Protein AF-A0A257JHT3-F1 (afdb_monomer)

Secondary structure (DSSP, 8-state):
---HHHHHHHHHHHTSGGGTT--S-----STTGGG-BTTBPPPP-S--PPP---TT----TTT-

pLDDT: mean 90.65, std 6.89, range [69.12, 98.62]

Sequence (64 aa):
MAEEAEVASVITFLLSPGAAFVTGITVQIDGGVSLGGSAFKTADHDRSQPFQGFHRAIKPKVLS

Mean predicted aligned error: 4.6 Å

Structure (mmCIF, N/CA/C/O backbone):
data_AF-A0A257JHT3-F1
#
_entry.id   AF-A0A257JHT3-F1
#
loop_
_atom_site.group_PDB
_atom_site.id
_atom_site.type_symbol
_atom_site.label_atom_id
_atom_site.label_alt_id
_atom_site.label_comp_id
_atom_site.label_asym_id
_atom_site.label_entity_id
_atom_site.label_seq_id
_atom_site.pdbx_PDB_ins_code
_atom_site.Cartn_x
_atom_site.Cart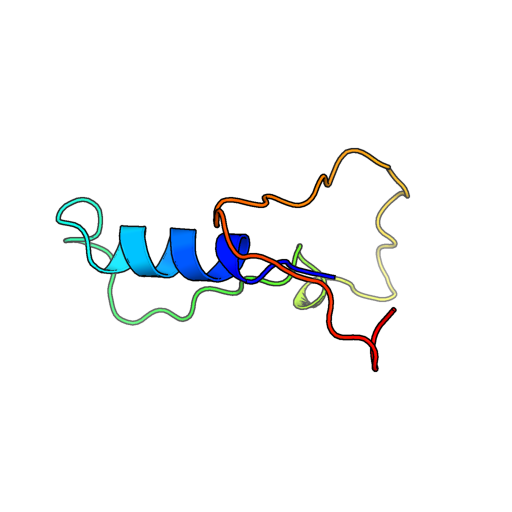n_y
_atom_site.Cartn_z
_atom_site.occupancy
_atom_site.B_iso_or_equiv
_atom_site.auth_seq_id
_atom_site.auth_comp_id
_atom_site.auth_asym_id
_atom_site.auth_atom_id
_atom_site.pdbx_PDB_model_num
ATOM 1 N N . MET A 1 1 ? 3.477 -4.129 -14.472 1.00 69.12 1 MET A N 1
ATOM 2 C CA . MET A 1 1 ? 2.186 -3.609 -13.966 1.00 69.12 1 MET A CA 1
ATOM 3 C C . MET A 1 1 ? 2.035 -4.127 -12.551 1.00 69.12 1 MET A C 1
ATOM 5 O O . MET A 1 1 ? 2.560 -5.202 -12.299 1.00 69.12 1 MET A O 1
ATOM 9 N N . ALA A 1 2 ? 1.405 -3.366 -11.657 1.00 81.94 2 ALA A N 1
ATOM 10 C CA . ALA A 1 2 ? 1.118 -3.850 -10.309 1.00 81.94 2 ALA A CA 1
ATOM 11 C C . ALA A 1 2 ? -0.017 -4.886 -10.346 1.00 81.94 2 ALA A C 1
ATOM 13 O O . ALA A 1 2 ? -0.945 -4.737 -11.146 1.00 81.94 2 ALA A O 1
ATOM 14 N N . GLU A 1 3 ? 0.058 -5.901 -9.490 1.00 92.19 3 GLU A N 1
ATOM 15 C CA . GLU A 1 3 ? -0.998 -6.907 -9.306 1.00 92.19 3 GLU A CA 1
ATOM 16 C C . GLU A 1 3 ? -2.013 -6.424 -8.264 1.00 92.19 3 GLU A C 1
ATOM 18 O O . GLU A 1 3 ? -1.674 -5.690 -7.330 1.00 92.19 3 GLU A O 1
ATOM 23 N N . GLU A 1 4 ? -3.271 -6.867 -8.349 1.00 93.50 4 GLU A N 1
ATOM 24 C CA . GLU A 1 4 ? -4.294 -6.444 -7.385 1.00 93.50 4 GLU A CA 1
ATOM 25 C C . GLU A 1 4 ? -3.961 -6.862 -5.942 1.00 93.50 4 GLU A C 1
ATOM 27 O O . GLU A 1 4 ? -4.355 -6.195 -4.981 1.00 93.50 4 GLU A O 1
ATOM 32 N N . ALA A 1 5 ? -3.191 -7.941 -5.780 1.00 95.25 5 ALA A N 1
ATOM 33 C CA . ALA A 1 5 ? -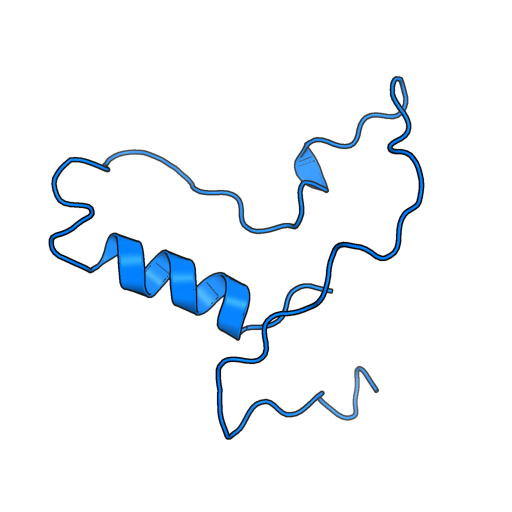2.729 -8.415 -4.483 1.00 95.25 5 ALA A CA 1
ATOM 34 C C . ALA A 1 5 ? -1.714 -7.470 -3.818 1.00 95.25 5 ALA A C 1
ATOM 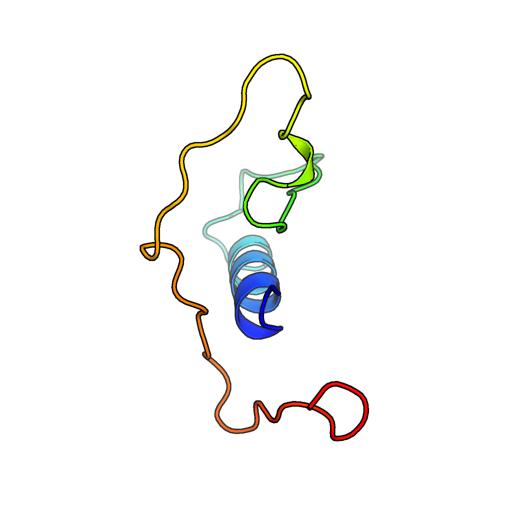36 O O . ALA A 1 5 ? -1.706 -7.367 -2.589 1.00 95.25 5 ALA A O 1
ATOM 37 N N . GLU A 1 6 ? -0.907 -6.735 -4.588 1.00 95.38 6 GLU A N 1
ATOM 38 C CA . GLU A 1 6 ? 0.036 -5.751 -4.040 1.00 95.38 6 GLU A CA 1
ATOM 39 C C . GLU A 1 6 ? -0.719 -4.597 -3.373 1.00 95.38 6 GLU A C 1
ATOM 41 O O . GLU A 1 6 ? -0.418 -4.229 -2.237 1.00 95.38 6 GLU A O 1
ATOM 46 N N . VAL A 1 7 ? -1.785 -4.109 -4.014 1.00 95.44 7 VAL A N 1
ATOM 47 C CA . VAL A 1 7 ? -2.660 -3.062 -3.464 1.00 95.44 7 VAL A CA 1
ATOM 48 C C . VAL A 1 7 ? -3.455 -3.572 -2.259 1.00 95.44 7 VAL A C 1
ATOM 50 O O . VAL A 1 7 ? -3.500 -2.922 -1.212 1.00 95.44 7 VAL A O 1
ATOM 53 N N . ALA A 1 8 ? -4.060 -4.757 -2.373 1.00 96.25 8 ALA A N 1
ATOM 54 C CA . ALA A 1 8 ? -4.896 -5.317 -1.315 1.00 96.25 8 ALA A CA 1
ATOM 55 C C . ALA A 1 8 ? -4.120 -5.613 -0.021 1.00 96.25 8 ALA A C 1
ATOM 57 O O . ALA A 1 8 ? -4.675 -5.478 1.074 1.00 96.25 8 ALA A O 1
ATOM 58 N N . SER A 1 9 ? -2.840 -5.983 -0.126 1.00 96.19 9 SER A N 1
ATOM 59 C CA . SER A 1 9 ? -1.990 -6.250 1.039 1.00 96.19 9 SER A CA 1
ATOM 60 C C . SER A 1 9 ? -1.806 -5.005 1.919 1.00 96.19 9 SER A C 1
ATOM 62 O O . SER A 1 9 ? -1.983 -5.075 3.137 1.00 96.19 9 SER A O 1
ATOM 64 N N . VAL A 1 10 ? -1.562 -3.843 1.302 1.00 97.50 10 VAL A N 1
ATOM 65 C CA . VAL 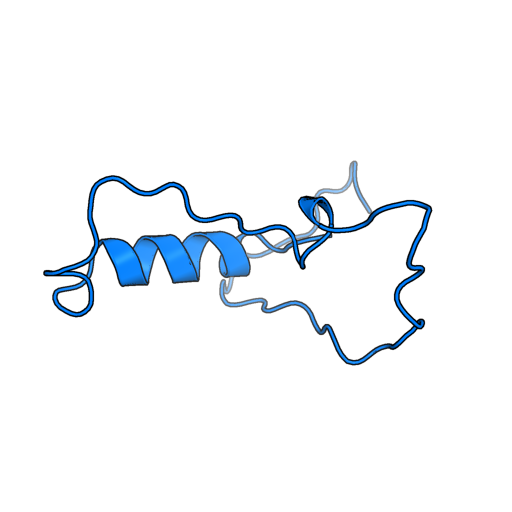A 1 10 ? -1.403 -2.559 1.999 1.00 97.50 10 VAL A CA 1
ATOM 66 C C . VAL A 1 10 ? -2.715 -2.135 2.650 1.00 97.50 10 VAL A C 1
ATOM 68 O O . VAL A 1 10 ? -2.721 -1.741 3.814 1.00 97.50 10 VAL A O 1
ATOM 71 N N . ILE A 1 11 ? -3.840 -2.277 1.943 1.00 97.44 11 ILE A N 1
ATOM 72 C CA . ILE A 1 11 ? -5.171 -1.990 2.501 1.00 97.44 11 ILE A CA 1
ATOM 73 C C . ILE A 1 11 ? -5.432 -2.863 3.733 1.00 97.44 11 ILE A C 1
ATOM 75 O O . ILE A 1 11 ? -5.865 -2.364 4.768 1.00 97.44 11 ILE A O 1
ATOM 79 N N . THR A 1 12 ? -5.127 -4.158 3.646 1.00 97.50 12 THR A N 1
ATOM 80 C CA . THR A 1 12 ? -5.331 -5.098 4.756 1.00 97.50 12 THR A CA 1
ATOM 81 C C . THR A 1 12 ? -4.474 -4.726 5.967 1.00 97.50 12 THR A C 1
ATOM 83 O O . THR A 1 12 ? -4.964 -4.769 7.094 1.00 97.50 12 THR A O 1
ATOM 86 N N . PHE A 1 13 ? -3.224 -4.297 5.754 1.00 98.12 13 PHE A N 1
ATOM 87 C CA . PHE A 1 13 ? -2.383 -3.761 6.826 1.00 98.12 13 PHE A CA 1
ATOM 88 C C . PHE A 1 13 ? -2.999 -2.510 7.466 1.00 98.12 13 PHE A C 1
ATOM 90 O O . PHE A 1 13 ? -3.113 -2.460 8.691 1.00 98.12 13 PHE A O 1
ATOM 97 N N . LEU A 1 14 ? -3.441 -1.538 6.661 1.00 98.25 14 LEU A N 1
ATOM 98 C CA . LEU A 1 14 ? -4.037 -0.288 7.149 1.00 98.25 14 LEU A CA 1
ATOM 99 C C . LEU A 1 14 ? -5.335 -0.508 7.944 1.00 98.25 14 LEU A C 1
ATOM 101 O O . LEU A 1 14 ? -5.655 0.291 8.818 1.00 98.25 14 LEU A O 1
ATOM 105 N N . LEU A 1 15 ? -6.065 -1.594 7.676 1.00 98.12 15 LEU A N 1
ATOM 106 C CA . LEU A 1 15 ? -7.260 -1.992 8.432 1.00 98.12 15 LEU A CA 1
ATOM 107 C C . LEU A 1 15 ? -6.949 -2.847 9.673 1.00 98.12 15 LEU A C 1
ATOM 109 O O . LEU A 1 15 ? -7.843 -3.128 10.471 1.00 98.12 15 LEU A O 1
ATOM 113 N N . SER A 1 16 ? -5.703 -3.290 9.841 1.00 98.62 16 SER A N 1
ATOM 114 C CA . SER A 1 16 ? -5.288 -4.120 10.972 1.00 98.62 16 SER A CA 1
ATOM 115 C C . SER A 1 16 ? -4.961 -3.277 12.218 1.00 98.62 16 SER A C 1
ATOM 117 O O . SER A 1 16 ? -4.615 -2.099 12.097 1.00 98.62 16 SER A O 1
ATOM 119 N N . PRO A 1 17 ? -4.937 -3.876 13.427 1.00 98.56 17 PRO A N 1
ATOM 120 C CA . PRO A 1 17 ? -4.454 -3.194 14.634 1.00 98.56 17 PRO A CA 1
ATOM 121 C C . PRO A 1 17 ? -3.011 -2.673 14.528 1.00 98.56 17 PRO A C 1
ATOM 123 O O . PRO A 1 17 ? -2.642 -1.743 15.242 1.00 98.56 17 PRO A O 1
ATOM 126 N N . GLY A 1 18 ? -2.194 -3.240 13.631 1.00 98.38 18 GLY A N 1
ATOM 127 C CA . GLY A 1 18 ? -0.813 -2.805 13.406 1.00 98.38 18 GLY A CA 1
ATOM 128 C C . GLY A 1 18 ? -0.690 -1.385 12.843 1.00 98.3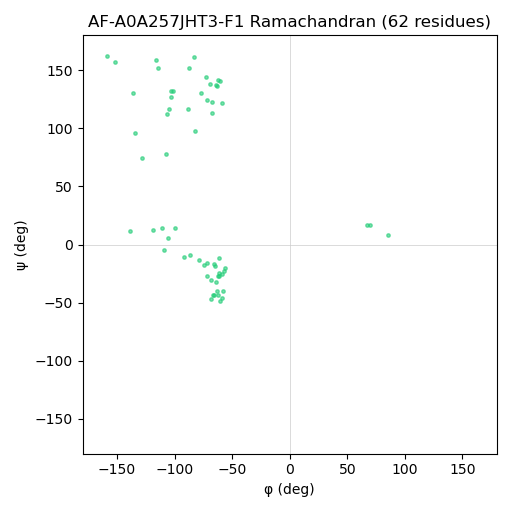8 18 GLY A C 1
ATOM 129 O O . GLY A 1 18 ? 0.368 -0.776 12.968 1.00 98.38 18 GLY A O 1
ATOM 130 N N . ALA A 1 19 ? -1.766 -0.833 12.276 1.00 98.38 19 ALA A N 1
ATOM 131 C CA . ALA A 1 19 ? -1.800 0.514 11.717 1.00 98.38 19 ALA A CA 1
ATOM 132 C C . ALA A 1 19 ? -2.435 1.557 12.656 1.00 98.38 19 ALA A C 1
ATOM 134 O O . ALA A 1 19 ? -2.719 2.669 12.222 1.00 98.38 19 ALA A O 1
ATOM 135 N N . ALA A 1 20 ? -2.630 1.248 13.946 1.00 98.56 20 ALA A N 1
ATOM 136 C CA . ALA A 1 20 ? -3.342 2.119 14.894 1.00 98.56 20 ALA A CA 1
ATOM 137 C C . ALA A 1 20 ? -2.779 3.552 15.023 1.00 98.56 20 ALA A C 1
ATOM 139 O O . ALA A 1 20 ? -3.488 4.449 15.474 1.00 98.56 20 ALA A O 1
ATOM 140 N N . PHE A 1 21 ? -1.521 3.779 14.631 1.00 98.19 21 PHE A N 1
ATOM 141 C CA . PHE A 1 21 ? -0.870 5.093 14.661 1.00 98.19 21 PHE A CA 1
ATOM 142 C C . PHE A 1 21 ? -0.602 5.690 13.265 1.00 98.19 21 PHE A C 1
ATOM 144 O O . PHE A 1 21 ? 0.154 6.649 13.132 1.00 98.19 21 PHE A O 1
ATOM 151 N N . VAL A 1 22 ? -1.211 5.135 12.213 1.00 98.25 22 VAL A N 1
ATOM 152 C CA . VAL A 1 22 ? -1.102 5.622 10.830 1.00 98.25 22 VAL A CA 1
ATOM 153 C C . VAL A 1 22 ? -2.418 6.292 10.441 1.00 98.25 22 VAL A C 1
ATOM 155 O O . VAL A 1 22 ? -3.448 5.636 10.328 1.00 98.25 22 VAL A O 1
ATOM 158 N N . THR A 1 23 ? -2.407 7.611 10.238 1.00 97.88 23 THR A N 1
ATOM 159 C CA . THR A 1 23 ? -3.608 8.373 9.859 1.00 97.88 23 THR A CA 1
ATOM 160 C C . THR A 1 23 ? -3.259 9.623 9.053 1.00 97.88 23 THR A C 1
ATOM 162 O O . THR A 1 23 ? -2.140 10.124 9.135 1.00 97.88 23 THR A O 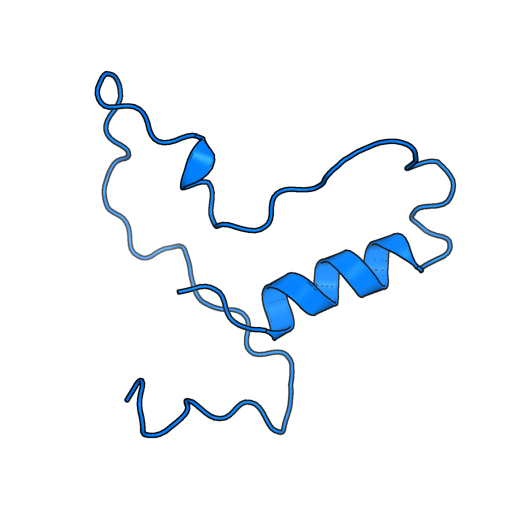1
ATOM 165 N N . GLY A 1 24 ? -4.218 10.129 8.271 1.00 97.94 24 GLY A N 1
ATOM 166 C CA . GLY A 1 24 ? -4.097 11.404 7.554 1.00 97.94 24 GLY A CA 1
ATOM 167 C C . GLY A 1 24 ? -3.106 11.416 6.386 1.00 97.94 24 GLY A C 1
ATOM 168 O O . GLY A 1 24 ? -2.717 12.492 5.939 1.00 97.94 24 GLY A O 1
ATOM 169 N N . ILE A 1 25 ? -2.695 10.246 5.890 1.00 97.31 25 ILE A N 1
ATOM 170 C CA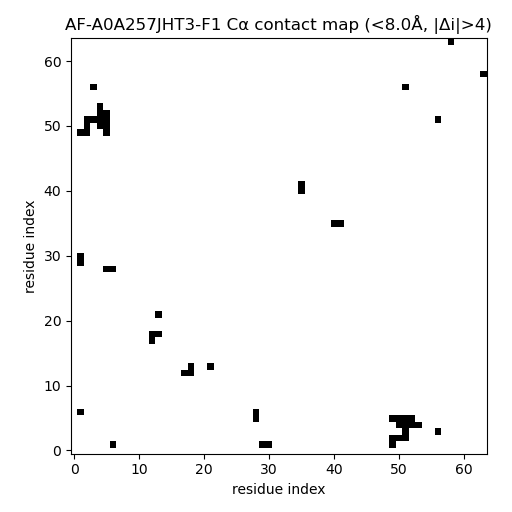 . ILE A 1 25 ? -1.741 10.120 4.783 1.00 97.31 25 ILE A CA 1
ATOM 171 C C . ILE A 1 25 ? -2.371 9.470 3.552 1.00 97.31 25 ILE A C 1
ATOM 173 O O . ILE A 1 25 ? -3.345 8.726 3.645 1.00 97.31 25 ILE A O 1
ATOM 177 N N . THR A 1 26 ? -1.758 9.712 2.396 1.00 96.25 26 THR A N 1
ATOM 178 C CA . THR A 1 26 ? -1.959 8.913 1.181 1.00 96.25 26 THR A CA 1
ATOM 179 C C . THR A 1 26 ? -0.749 8.004 1.004 1.00 96.25 26 THR A C 1
ATOM 181 O O . THR A 1 26 ? 0.382 8.468 1.130 1.00 96.25 26 THR A O 1
ATOM 184 N N . VAL A 1 27 ? -0.983 6.717 0.738 1.00 96.06 27 VAL A N 1
ATOM 185 C CA . VAL A 1 27 ? 0.081 5.741 0.470 1.00 96.06 27 VAL A CA 1
ATOM 186 C C . VAL A 1 27 ? 0.099 5.438 -1.025 1.00 96.06 27 VAL A C 1
ATOM 188 O O . VAL A 1 27 ? -0.867 4.897 -1.560 1.00 96.06 27 VAL A O 1
ATOM 191 N N . GLN A 1 28 ? 1.196 5.779 -1.699 1.00 95.38 28 GLN A N 1
ATOM 192 C CA . GLN A 1 28 ? 1.419 5.435 -3.103 1.00 95.38 28 GLN A CA 1
ATOM 193 C C . GLN A 1 28 ? 1.827 3.962 -3.234 1.00 95.38 28 GLN A C 1
ATOM 195 O O . GLN A 1 28 ? 2.733 3.497 -2.545 1.00 95.38 28 GLN A O 1
ATOM 200 N N . ILE A 1 29 ? 1.161 3.242 -4.140 1.00 94.94 29 ILE A N 1
ATOM 201 C CA . ILE A 1 29 ? 1.396 1.820 -4.434 1.00 94.94 29 ILE A CA 1
ATOM 202 C C . ILE A 1 29 ? 1.587 1.679 -5.949 1.00 94.94 29 ILE A C 1
ATOM 204 O O . ILE A 1 29 ? 0.675 1.291 -6.673 1.00 94.94 29 ILE A O 1
ATOM 208 N N . ASP A 1 30 ? 2.750 2.093 -6.449 1.00 92.25 30 ASP A N 1
ATOM 209 C CA . ASP A 1 30 ? 2.997 2.234 -7.892 1.00 92.25 30 ASP A CA 1
ATOM 210 C C . ASP A 1 30 ? 4.385 1.749 -8.344 1.00 92.25 30 ASP A C 1
ATOM 212 O O . ASP A 1 30 ? 4.811 2.038 -9.461 1.00 92.25 30 ASP A O 1
ATOM 216 N N . GLY A 1 31 ? 5.122 1.051 -7.477 1.00 89.56 31 GLY A N 1
ATOM 217 C CA . GLY A 1 31 ? 6.494 0.621 -7.765 1.00 89.56 31 GLY A CA 1
ATOM 218 C C . GLY A 1 31 ? 7.505 1.772 -7.870 1.00 89.56 31 GLY A C 1
ATOM 219 O O . GLY A 1 31 ? 8.587 1.576 -8.416 1.00 89.56 31 GLY A O 1
ATOM 220 N N . GLY A 1 32 ? 7.171 2.968 -7.371 1.00 88.56 32 GLY A N 1
ATOM 221 C CA . GLY A 1 32 ? 8.039 4.146 -7.398 1.00 88.56 32 GLY A CA 1
ATOM 222 C C . GLY A 1 32 ? 7.964 4.955 -8.693 1.00 88.56 32 GLY A C 1
ATOM 223 O O . GLY A 1 32 ? 8.745 5.889 -8.866 1.00 88.56 32 GLY A O 1
ATOM 224 N N . VAL A 1 33 ? 7.031 4.638 -9.597 1.00 87.06 33 VAL A N 1
ATOM 225 C CA . VAL A 1 33 ? 6.883 5.321 -10.894 1.00 87.06 33 VAL A CA 1
ATOM 226 C C . VAL A 1 33 ? 6.659 6.825 -10.722 1.00 87.06 33 VAL A C 1
ATOM 228 O O . VAL A 1 33 ? 7.271 7.613 -11.440 1.00 87.06 33 VAL A O 1
ATOM 231 N N . SER A 1 34 ? 5.864 7.243 -9.735 1.00 88.56 34 SER A N 1
ATOM 232 C CA . SER A 1 34 ? 5.593 8.662 -9.458 1.00 88.56 34 SER A CA 1
ATOM 233 C C . SER A 1 34 ? 6.825 9.444 -8.989 1.00 88.56 34 SER A C 1
ATOM 235 O O . SER A 1 34 ? 6.813 10.672 -9.015 1.00 88.56 34 SER A O 1
ATOM 237 N N . LEU A 1 35 ? 7.886 8.755 -8.555 1.00 87.44 35 LEU A N 1
ATOM 238 C CA . LEU A 1 35 ? 9.155 9.366 -8.146 1.00 87.44 35 LEU A CA 1
ATOM 239 C C . LEU A 1 35 ? 10.157 9.468 -9.305 1.00 87.44 35 LEU A C 1
ATOM 241 O O . LEU A 1 35 ? 11.192 10.121 -9.166 1.00 87.44 35 LEU A O 1
ATOM 245 N N . GLY A 1 36 ? 9.873 8.827 -10.441 1.00 83.00 36 GLY A N 1
ATOM 246 C CA . GLY A 1 36 ? 10.729 8.857 -11.619 1.00 83.00 36 GLY A CA 1
ATOM 247 C C . GLY A 1 36 ? 10.763 10.248 -12.254 1.00 83.00 36 GLY A C 1
ATOM 248 O O . GLY A 1 36 ? 9.768 10.715 -12.801 1.00 83.00 36 GLY A O 1
ATOM 249 N N . GLY A 1 37 ? 11.924 10.905 -12.213 1.00 76.75 37 GLY A N 1
ATOM 250 C CA . GLY A 1 37 ? 12.178 12.185 -12.879 1.00 76.75 37 GLY A CA 1
ATOM 251 C C . GLY A 1 37 ? 13.213 12.054 -13.998 1.00 76.75 37 GLY A C 1
ATOM 252 O O . GLY A 1 37 ? 14.113 11.220 -13.929 1.00 76.75 37 GLY A O 1
ATOM 253 N N . SER A 1 38 ? 13.142 12.910 -15.024 1.00 76.56 38 SER A N 1
ATOM 254 C CA . SER A 1 38 ? 14.073 12.860 -16.170 1.00 76.56 38 SER A CA 1
ATOM 255 C C . SER A 1 38 ? 15.542 13.083 -15.790 1.00 76.56 38 SER A C 1
ATOM 257 O O . SER A 1 38 ? 16.435 12.624 -16.501 1.00 76.56 38 SER A O 1
ATOM 259 N N . ALA A 1 39 ? 15.789 13.771 -14.672 1.00 81.94 39 ALA A N 1
ATOM 260 C CA . ALA A 1 39 ? 17.124 14.089 -14.175 1.00 81.94 39 ALA A CA 1
ATOM 261 C C . ALA A 1 39 ? 17.873 12.869 -13.609 1.00 81.94 39 ALA A C 1
ATOM 263 O O . ALA A 1 39 ? 19.100 12.845 -13.647 1.00 81.94 39 ALA A O 1
ATOM 264 N N . PHE A 1 40 ? 17.155 11.854 -13.115 1.00 79.69 40 PHE A N 1
ATOM 265 C CA . PHE A 1 40 ? 17.746 10.668 -12.496 1.00 79.69 40 PHE A CA 1
ATOM 266 C C . PHE A 1 40 ? 17.058 9.413 -13.024 1.00 79.69 40 PHE A C 1
ATOM 268 O O . PHE A 1 40 ? 16.003 9.008 -12.539 1.00 79.69 40 PHE A O 1
ATOM 275 N N . LYS A 1 41 ? 17.668 8.794 -14.039 1.00 81.31 41 LYS A N 1
ATOM 276 C CA . LYS A 1 41 ? 17.191 7.517 -14.571 1.00 81.31 41 LYS A CA 1
ATOM 277 C C . LYS A 1 41 ? 17.479 6.401 -13.576 1.00 81.31 41 LYS A C 1
ATOM 279 O O . LYS A 1 41 ? 18.632 6.178 -13.206 1.00 81.31 41 LYS A O 1
ATOM 284 N N . THR A 1 42 ? 16.436 5.682 -13.191 1.00 82.88 42 THR A N 1
ATOM 285 C CA . T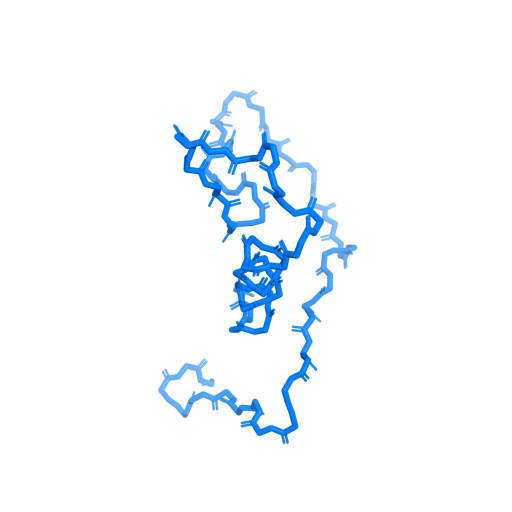HR A 1 42 ? 16.563 4.428 -12.453 1.00 82.88 42 THR A CA 1
ATOM 286 C C . THR A 1 42 ? 17.297 3.408 -13.321 1.00 82.88 42 THR A C 1
ATOM 288 O O . THR A 1 42 ? 17.031 3.307 -14.519 1.00 82.88 42 THR A O 1
ATOM 291 N N . ALA A 1 43 ? 18.245 2.679 -12.734 1.00 87.31 43 ALA A N 1
ATOM 292 C CA . ALA A 1 43 ? 18.912 1.588 -13.432 1.00 87.31 43 ALA A CA 1
ATOM 293 C C . ALA A 1 43 ? 17.932 0.428 -13.651 1.00 87.31 43 ALA A C 1
ATOM 295 O O . ALA A 1 43 ? 17.183 0.077 -12.735 1.00 87.31 43 ALA A O 1
ATOM 296 N N . ASP A 1 44 ? 17.972 -0.174 -14.839 1.00 87.56 44 ASP A N 1
ATOM 297 C CA . ASP A 1 44 ? 17.179 -1.366 -15.132 1.00 87.56 44 ASP A CA 1
ATOM 298 C C . ASP A 1 44 ? 17.575 -2.528 -14.219 1.00 87.56 44 ASP A C 1
ATOM 300 O O . ASP A 1 44 ? 18.751 -2.747 -13.910 1.00 87.56 44 ASP A O 1
ATOM 304 N N . HIS A 1 45 ? 16.569 -3.287 -13.796 1.00 88.88 45 HIS A N 1
ATOM 305 C CA . HIS A 1 45 ? 16.737 -4.519 -13.044 1.00 88.88 45 HIS A CA 1
ATOM 306 C C . HIS A 1 45 ? 15.487 -5.397 -13.156 1.00 88.88 45 HIS A C 1
ATOM 308 O O . HIS A 1 45 ? 14.385 -4.920 -13.406 1.00 88.88 45 HIS A O 1
ATOM 314 N N . ASP A 1 46 ? 15.632 -6.674 -12.828 1.00 88.62 46 ASP A N 1
ATOM 315 C CA . ASP A 1 46 ? 14.568 -7.683 -12.812 1.00 88.62 46 ASP A CA 1
ATOM 316 C C . ASP A 1 46 ? 14.110 -8.055 -11.390 1.00 88.62 46 ASP A C 1
ATOM 318 O O . ASP A 1 46 ? 13.283 -8.935 -11.199 1.00 88.62 46 ASP A O 1
ATOM 322 N N . ARG A 1 47 ? 14.609 -7.374 -10.353 1.00 87.56 47 ARG A N 1
ATOM 323 C CA . ARG A 1 47 ? 14.319 -7.726 -8.949 1.00 87.56 47 ARG A CA 1
ATOM 324 C C . ARG A 1 47 ? 12.900 -7.409 -8.465 1.00 87.56 47 ARG A C 1
ATOM 326 O O . ARG A 1 47 ? 12.503 -7.910 -7.418 1.00 87.56 47 ARG A O 1
ATOM 333 N N . SER A 1 48 ? 12.148 -6.575 -9.180 1.00 87.25 48 SER A N 1
ATOM 334 C CA . SER A 1 48 ? 10.746 -6.305 -8.847 1.00 87.25 48 SER A CA 1
ATOM 335 C C . SER A 1 48 ? 9.894 -7.431 -9.424 1.00 87.25 48 SER A C 1
ATOM 337 O O . SER A 1 48 ? 9.615 -7.459 -10.621 1.00 87.25 48 SER A O 1
ATOM 339 N N . GLN A 1 49 ? 9.560 -8.398 -8.573 1.00 89.75 49 GLN A N 1
ATOM 340 C CA . GLN A 1 49 ? 8.729 -9.543 -8.929 1.00 89.75 49 GLN A CA 1
ATOM 341 C C . GLN A 1 49 ? 7.300 -9.316 -8.421 1.00 89.75 49 GLN A C 1
ATOM 343 O O . GLN A 1 49 ? 7.148 -8.961 -7.250 1.00 89.75 49 GLN A O 1
ATOM 348 N N . PRO A 1 50 ? 6.265 -9.525 -9.253 1.00 90.19 50 PRO A N 1
ATOM 349 C CA . PRO A 1 50 ? 4.887 -9.296 -8.841 1.00 90.19 50 PRO A CA 1
ATOM 350 C C . PRO A 1 50 ? 4.452 -10.241 -7.717 1.00 90.19 50 PRO A C 1
ATOM 352 O O . PRO A 1 50 ? 4.709 -11.447 -7.770 1.00 90.19 50 PRO A O 1
ATOM 355 N N . PHE A 1 51 ? 3.740 -9.720 -6.719 1.00 92.19 51 PHE A N 1
ATOM 356 C CA . PHE A 1 51 ? 3.109 -10.554 -5.698 1.00 92.19 51 PHE A CA 1
ATOM 357 C C . PHE A 1 51 ? 1.702 -10.985 -6.133 1.00 92.19 51 PHE A C 1
ATOM 359 O O . PHE A 1 51 ? 0.806 -10.158 -6.250 1.00 92.19 51 PHE A O 1
ATOM 366 N N . GLN A 1 52 ? 1.487 -12.293 -6.312 1.00 92.06 52 GLN A N 1
ATOM 367 C CA . GLN A 1 52 ? 0.187 -12.881 -6.671 1.00 92.06 52 GLN A CA 1
ATOM 368 C C . GLN A 1 52 ? -0.430 -13.617 -5.475 1.00 92.06 52 GLN A C 1
ATOM 370 O O . GLN A 1 52 ? -0.374 -14.839 -5.359 1.00 92.06 52 GLN A O 1
ATOM 375 N N . GLY A 1 53 ? -1.003 -12.851 -4.547 1.00 89.75 53 GLY A N 1
ATOM 376 C CA . GLY A 1 53 ? -1.558 -13.380 -3.296 1.00 89.75 53 GLY A CA 1
ATOM 377 C C . GLY A 1 53 ? -2.940 -14.036 -3.411 1.00 89.75 53 GLY A C 1
ATOM 378 O O . GLY A 1 53 ? -3.375 -14.706 -2.474 1.00 89.75 53 GLY A O 1
ATOM 379 N N . PHE A 1 54 ? -3.656 -13.857 -4.526 1.00 91.62 54 PHE A N 1
ATOM 380 C CA . PHE A 1 54 ? -5.021 -14.357 -4.679 1.00 91.62 54 PHE A CA 1
ATOM 381 C C . PHE A 1 54 ? -5.098 -15.616 -5.534 1.00 91.62 54 PHE A C 1
ATOM 383 O O . PHE A 1 54 ? -4.721 -15.633 -6.699 1.00 91.62 54 PHE A O 1
ATOM 390 N N . HIS A 1 55 ? -5.738 -16.649 -4.987 1.00 91.50 55 HIS A N 1
ATOM 391 C CA . HIS A 1 55 ? -5.980 -17.926 -5.667 1.00 91.50 55 HIS A CA 1
ATOM 392 C C . HIS A 1 55 ? -6.841 -17.830 -6.945 1.00 91.50 55 HIS A C 1
ATOM 394 O O . HIS A 1 55 ? -6.956 -18.810 -7.677 1.00 91.50 55 HIS A O 1
ATOM 400 N N . ARG A 1 56 ? -7.478 -16.679 -7.206 1.00 90.56 56 ARG A N 1
ATOM 401 C CA . ARG A 1 56 ? -8.311 -16.418 -8.396 1.00 90.56 56 ARG A CA 1
ATOM 402 C C . ARG A 1 56 ? -7.777 -15.280 -9.266 1.00 90.56 56 ARG A C 1
ATOM 404 O O . ARG A 1 56 ? -8.517 -14.810 -10.129 1.00 90.56 56 ARG A O 1
ATOM 411 N N . ALA A 1 57 ? -6.544 -14.832 -9.035 1.00 90.19 57 ALA A N 1
ATOM 412 C CA . ALA A 1 57 ? -5.903 -13.844 -9.891 1.00 90.19 57 ALA A CA 1
ATOM 413 C C . ALA A 1 57 ? -5.835 -14.391 -11.325 1.00 90.19 57 ALA A C 1
ATOM 415 O O . ALA A 1 57 ? -5.307 -15.479 -11.564 1.00 90.19 57 ALA A O 1
ATOM 416 N N . ILE A 1 58 ? -6.426 -13.668 -12.275 1.00 89.38 58 ILE A N 1
ATOM 417 C CA . ILE A 1 58 ? -6.389 -14.007 -13.698 1.00 89.38 58 ILE A CA 1
ATOM 418 C C . ILE A 1 58 ? -6.116 -12.744 -14.507 1.00 89.38 58 ILE A C 1
ATOM 420 O O . ILE A 1 58 ? -6.806 -11.737 -14.349 1.00 89.38 58 ILE A O 1
ATOM 424 N N . LYS A 1 59 ? -5.140 -12.802 -15.421 1.00 86.94 59 LYS A N 1
ATOM 425 C CA . LYS A 1 59 ? -4.882 -11.694 -16.345 1.00 86.94 59 LYS A CA 1
ATOM 426 C C . LYS A 1 59 ? -6.075 -11.558 -17.308 1.00 86.94 59 LYS A C 1
ATOM 428 O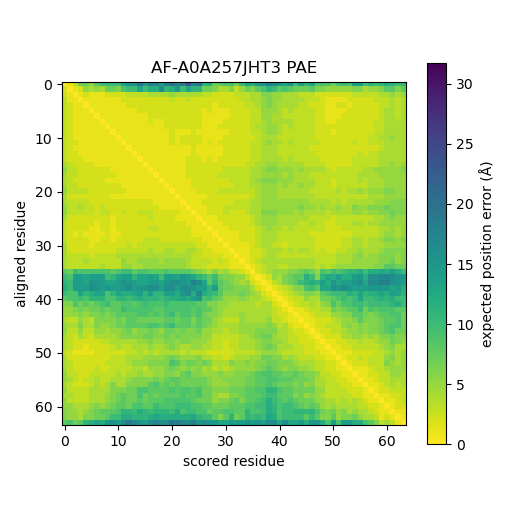 O . LYS A 1 59 ? -6.402 -12.530 -17.998 1.00 86.94 59 LYS A O 1
ATOM 433 N N . PRO A 1 60 ? -6.746 -10.395 -17.387 1.00 86.75 60 PRO A N 1
ATOM 434 C CA . PRO A 1 60 ? -7.854 -10.200 -18.318 1.00 86.75 60 PRO A CA 1
ATOM 435 C C . PRO A 1 60 ? -7.403 -10.383 -19.772 1.00 86.75 60 PRO A C 1
ATOM 437 O O . PRO A 1 60 ? -6.354 -9.873 -20.154 1.00 86.75 60 PRO A O 1
ATOM 440 N N . LYS A 1 61 ? -8.230 -11.020 -20.614 1.00 90.00 61 LYS A N 1
ATOM 441 C CA . LYS A 1 61 ? -7.928 -11.242 -22.048 1.00 90.00 61 LYS A CA 1
ATOM 442 C C . LYS A 1 61 ? -7.681 -9.958 -22.849 1.00 90.00 61 LYS A C 1
ATOM 444 O O . LYS A 1 61 ? -7.030 -9.984 -23.879 1.00 90.00 61 LYS A O 1
ATOM 449 N N . VAL A 1 62 ? -8.232 -8.830 -22.406 1.00 89.06 62 VAL A N 1
ATOM 450 C CA . VAL A 1 62 ? -8.002 -7.527 -23.054 1.00 89.06 62 VAL A CA 1
ATOM 451 C C . VAL A 1 62 ? -6.604 -6.965 -22.759 1.00 89.06 62 VAL A C 1
ATOM 453 O O . VAL A 1 62 ? -6.139 -6.076 -23.460 1.00 89.06 62 VAL A O 1
ATOM 456 N N . LEU A 1 63 ? -5.936 -7.483 -21.724 1.00 79.44 63 LEU A N 1
ATOM 457 C CA . LEU A 1 63 ? -4.596 -7.079 -21.296 1.00 79.44 63 LEU A CA 1
ATOM 458 C C . LEU A 1 63 ? -3.537 -8.151 -21.591 1.00 79.44 63 LEU A C 1
ATOM 460 O O . LEU A 1 63 ? -2.363 -7.932 -21.284 1.00 79.44 63 LEU A O 1
ATOM 464 N N . SER A 1 64 ? -3.946 -9.326 -22.083 1.00 72.44 64 SER A N 1
ATOM 465 C CA . SER A 1 64 ? -3.067 -10.472 -22.331 1.00 72.44 64 SER A CA 1
ATOM 466 C C . SER A 1 64 ? -2.221 -10.278 -23.570 1.00 72.44 64 SER A C 1
ATOM 468 O O . SER A 1 64 ? -2.824 -10.052 -24.641 1.00 72.44 64 SER A O 1
#

Solvent-accessible surface area (backbone atoms only — not comparable to full-atom values): 4630 Å² total; per-residue (Å²): 128,88,43,73,38,56,58,47,50,54,53,53,46,62,74,34,80,89,26,79,88,67,74,99,73,86,85,89,86,62,92,59,58,92,71,66,46,93,91,56,77,80,79,89,78,80,82,83,69,82,52,80,77,51,98,77,75,70,84,52,78,93,79,103

Radius of gyration: 15.06 Å; Cα contacts (8 Å, |Δi|>4): 27; chains: 1; bounding box: 27×32×38 Å

Foldseek 3Di:
DAFPVQVVVVVVCCPDPVVVPPDDDDDDRDVCPVVDDPVDDDDDDDPDDYDDPDPPGDDDPVRD